Protein AF-A0A3D4I2W2-F1 (afdb_monomer)

Solvent-accessible surface area (backbone atoms only — not comparable to full-atom values): 3697 Å² total; per-residue (Å²): 131,77,67,66,62,59,51,52,52,52,51,51,54,59,61,48,50,61,62,60,68,47,47,62,58,53,50,50,54,40,52,53,16,51,54,36,46,26,65,92,79,27,58,84,86,37,73,58,22,52,50,14,46,49,52,34,52,53,53,50,52,52,62,78,72,106

Secondary structure (DSSP, 8-state):
--HHHHHHHHHHHHHHHHHHHHHHHHHHHHHHHHHHT-TTTS-TTSHHHHHHHHHHHHHHHHHHT-

pLDDT: mean 84.66, std 9.57, range [47.25, 93.19]

Radius of gyration: 18.55 Å; Cα contacts (8 Å, |Δi|>4): 39; chains: 1; bounding box: 42×15×51 Å

Foldseek 3Di:
DCVPVVVVVVVVVVVVVVVVVCVVVLVVLLVVLCQQLDCVNHPPPDPSNVVSVVSNVVSVVVVVVD

Sequence (66 aa):
MKK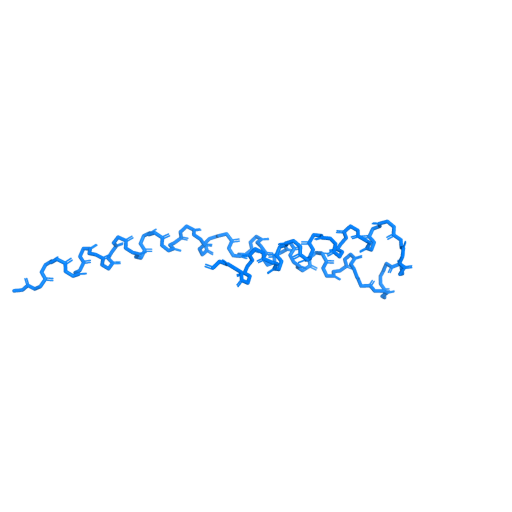GASKGLQSFSRALIVPILFLPIVGLLMALSAVMSNPSFVPKGSAVYMAGQFIYSTVSTIITNL

Structure (mmCIF, N/CA/C/O backbone):
data_AF-A0A3D4I2W2-F1
#
_entry.id   AF-A0A3D4I2W2-F1
#
loop_
_atom_site.group_PDB
_atom_site.id
_atom_site.type_symbol
_atom_site.label_atom_id
_atom_site.label_alt_id
_atom_site.label_comp_id
_atom_site.label_asym_id
_atom_site.label_entity_id
_atom_site.label_seq_id
_atom_site.pdbx_PDB_ins_code
_atom_site.Cartn_x
_atom_site.Cartn_y
_atom_site.Cartn_z
_atom_site.occupancy
_atom_site.B_iso_or_equiv
_atom_site.auth_seq_id
_atom_site.auth_comp_id
_atom_site.auth_asym_id
_atom_site.auth_atom_id
_atom_site.pdbx_PDB_model_num
ATOM 1 N N . MET A 1 1 ? -28.299 -2.247 35.275 1.00 47.25 1 MET A N 1
ATOM 2 C CA . MET A 1 1 ? -28.095 -2.572 33.839 1.00 47.25 1 MET A CA 1
ATOM 3 C C . MET A 1 1 ? -27.191 -1.519 33.201 1.00 47.25 1 MET A C 1
ATOM 5 O O . MET A 1 1 ? -27.498 -0.335 33.274 1.00 47.25 1 MET A O 1
ATOM 9 N N . LYS A 1 2 ? -26.056 -1.946 32.638 1.00 54.00 2 LYS A N 1
ATOM 10 C CA . LYS A 1 2 ? -24.897 -1.148 32.183 1.00 54.00 2 LYS A CA 1
ATOM 11 C C . LYS A 1 2 ? -25.204 -0.341 30.897 1.00 54.00 2 LYS A C 1
ATOM 13 O O . LYS A 1 2 ? -24.596 -0.565 29.858 1.00 54.00 2 LYS A O 1
ATOM 18 N N . LYS A 1 3 ? -26.182 0.576 30.935 1.00 54.59 3 LYS A N 1
ATOM 19 C CA . LYS A 1 3 ? -26.679 1.327 29.755 1.00 54.59 3 LYS A CA 1
ATOM 20 C C . LYS A 1 3 ? -25.624 2.236 29.091 1.00 54.59 3 LYS A C 1
ATOM 22 O O . LYS A 1 3 ? -25.728 2.497 27.898 1.00 54.59 3 LYS A O 1
ATOM 27 N N . GLY A 1 4 ? -24.605 2.692 29.827 1.00 60.41 4 GLY A N 1
ATOM 28 C CA . GLY A 1 4 ? -23.539 3.557 29.293 1.00 60.41 4 GLY A CA 1
ATOM 29 C C . GLY A 1 4 ? -22.537 2.838 28.378 1.00 60.41 4 GLY A C 1
ATOM 30 O O . GLY A 1 4 ? -22.167 3.370 27.336 1.00 60.41 4 GLY A O 1
ATOM 31 N N . ALA A 1 5 ? -22.161 1.597 28.709 1.00 64.38 5 ALA A N 1
ATOM 32 C CA . ALA A 1 5 ? -21.165 0.836 27.945 1.00 64.38 5 ALA A CA 1
ATOM 33 C C . ALA A 1 5 ? -21.666 0.444 26.540 1.00 64.38 5 ALA A C 1
ATOM 35 O O . ALA A 1 5 ? -20.913 0.508 25.574 1.00 64.38 5 ALA A O 1
ATOM 36 N N . SER A 1 6 ? -22.955 0.109 26.410 1.00 73.50 6 SER A N 1
ATOM 37 C CA . SER A 1 6 ? -23.569 -0.234 25.119 1.00 73.50 6 SER A CA 1
ATOM 38 C C . SER A 1 6 ? -23.644 0.957 24.156 1.00 73.50 6 SER A C 1
ATOM 40 O O . SER A 1 6 ? -23.486 0.765 22.954 1.00 73.50 6 SER A O 1
ATOM 42 N N . LYS A 1 7 ? -23.853 2.181 24.665 1.00 77.62 7 LYS A N 1
ATOM 43 C CA . LYS A 1 7 ? -23.852 3.404 23.844 1.00 77.62 7 LYS A CA 1
ATOM 44 C C . LYS A 1 7 ? -22.442 3.791 23.397 1.00 77.62 7 LYS A C 1
ATOM 46 O O . LYS A 1 7 ? -22.261 4.171 22.245 1.00 77.62 7 LYS A O 1
ATOM 51 N N . GLY A 1 8 ? -21.450 3.649 24.282 1.00 80.94 8 GLY A N 1
ATOM 52 C CA . 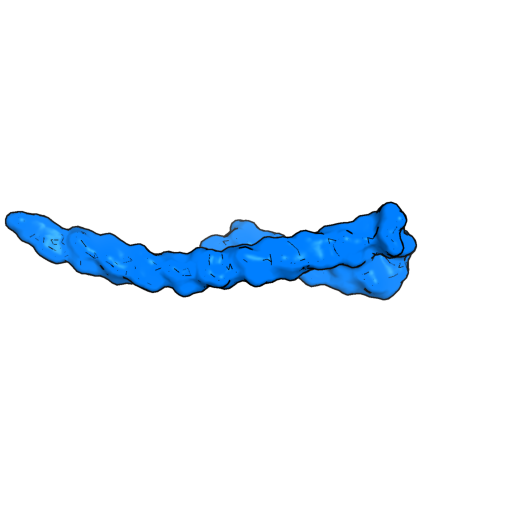GLY A 1 8 ? -20.042 3.866 23.936 1.00 80.94 8 GLY A CA 1
ATOM 53 C C . GLY A 1 8 ? -19.566 2.912 22.839 1.00 80.94 8 GLY A C 1
ATOM 54 O O . GLY A 1 8 ? -19.004 3.358 21.844 1.00 80.94 8 GLY A O 1
ATOM 55 N N . LEU A 1 9 ? -19.892 1.620 22.966 1.00 85.62 9 LEU A N 1
ATOM 56 C CA . LEU A 1 9 ? -19.571 0.616 21.951 1.00 85.62 9 LEU A CA 1
ATOM 57 C C . LEU A 1 9 ? -20.254 0.914 20.610 1.00 85.62 9 LEU A C 1
ATOM 59 O O . LEU A 1 9 ? -19.612 0.844 19.573 1.00 85.62 9 LEU A O 1
ATOM 63 N N . GLN A 1 10 ? -21.528 1.309 20.622 1.00 84.12 10 GLN A N 1
ATOM 64 C CA . GLN A 1 10 ? -22.257 1.645 19.398 1.00 84.12 10 GLN A CA 1
ATOM 65 C C . GLN A 1 10 ? -21.689 2.888 18.695 1.00 84.12 10 GLN A C 1
ATOM 67 O O . GLN A 1 10 ? -21.597 2.904 17.469 1.00 84.12 10 GLN A O 1
ATOM 72 N N . SER A 1 11 ? -21.276 3.909 19.455 1.00 85.12 11 SER A N 1
ATOM 73 C CA . SER A 1 11 ? -20.600 5.095 18.913 1.00 85.12 11 SER A CA 1
ATOM 74 C C . SER A 1 11 ? -19.250 4.734 18.288 1.00 85.12 11 SER A C 1
ATOM 76 O O . SER A 1 11 ? -18.959 5.134 17.163 1.00 85.12 11 SER A O 1
ATOM 78 N N . PHE A 1 12 ? -18.466 3.899 18.975 1.00 82.81 12 PHE A N 1
ATOM 79 C CA . PHE A 1 12 ? -17.193 3.387 18.473 1.00 82.81 12 PHE A CA 1
ATOM 80 C C . PHE A 1 12 ? -17.369 2.557 17.194 1.00 82.81 12 PHE A C 1
ATOM 82 O O . PHE A 1 12 ? -16.723 2.837 16.189 1.00 82.81 12 PHE A O 1
ATOM 89 N N . SER A 1 13 ? -18.305 1.603 17.171 1.00 84.25 13 SER A N 1
ATOM 90 C CA . SER A 1 13 ? -18.612 0.816 15.971 1.00 84.25 13 SER A CA 1
ATOM 91 C C . SER A 1 13 ? -19.036 1.699 14.796 1.00 84.25 13 SER A C 1
ATOM 93 O O . SER A 1 13 ? -18.632 1.448 13.666 1.00 84.25 13 SER A O 1
ATOM 95 N N . ARG A 1 14 ? -19.809 2.764 15.046 1.00 83.44 14 ARG A N 1
ATOM 96 C CA . ARG A 1 14 ? -20.220 3.710 14.000 1.00 83.44 14 ARG A CA 1
ATOM 97 C C . ARG A 1 14 ? -19.054 4.552 13.481 1.00 83.44 14 ARG A C 1
ATOM 99 O O . ARG A 1 14 ? -18.998 4.815 12.284 1.00 83.44 14 ARG A O 1
ATOM 106 N N . ALA A 1 15 ? -18.123 4.923 14.358 1.00 83.88 15 ALA A N 1
ATOM 107 C CA . ALA A 1 15 ? -16.895 5.621 13.991 1.00 83.88 15 ALA A CA 1
ATOM 108 C C . ALA A 1 15 ? -15.942 4.737 13.165 1.00 83.88 15 ALA A C 1
ATOM 110 O O . ALA A 1 15 ? -15.262 5.252 12.285 1.00 83.88 15 ALA A O 1
ATOM 111 N N . LEU A 1 16 ? -15.933 3.416 13.391 1.00 83.88 16 LEU A N 1
ATOM 112 C CA . LEU A 1 16 ? -15.091 2.467 12.650 1.00 83.88 16 LEU A CA 1
ATOM 113 C C . LEU A 1 16 ? -15.623 2.085 11.261 1.00 83.88 16 LEU A C 1
ATOM 115 O O . LEU A 1 16 ? -14.832 1.724 10.392 1.00 83.88 16 LEU A O 1
ATOM 119 N N . ILE A 1 17 ? -16.934 2.174 11.021 1.00 86.69 17 ILE A N 1
ATOM 120 C CA . ILE A 1 17 ? -17.524 1.829 9.714 1.00 86.69 17 ILE A CA 1
ATOM 121 C C . ILE A 1 17 ? -16.924 2.681 8.593 1.00 86.69 17 ILE A C 1
ATOM 123 O O . ILE A 1 17 ? -16.626 2.163 7.521 1.00 86.69 17 ILE A O 1
ATOM 1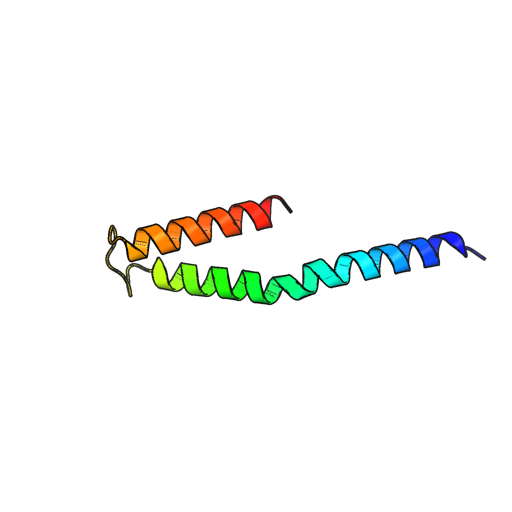27 N N . VAL A 1 18 ? -16.727 3.977 8.841 1.00 81.38 18 VAL A N 1
ATOM 128 C CA . VAL A 1 18 ? -16.250 4.915 7.820 1.00 81.38 18 VAL A CA 1
ATOM 129 C C . VAL A 1 18 ? -14.829 4.554 7.349 1.00 81.38 18 VAL A C 1
ATOM 131 O O . VAL A 1 18 ? -14.684 4.305 6.156 1.00 81.38 18 VAL A O 1
ATOM 134 N N . PRO A 1 19 ? -13.809 4.405 8.221 1.00 83.50 19 PRO A N 1
ATOM 135 C CA . PRO A 1 19 ? -12.480 3.922 7.829 1.00 83.50 19 PRO A CA 1
ATOM 136 C C . PRO A 1 19 ? -12.486 2.579 7.086 1.00 83.50 19 PRO A C 1
ATOM 138 O O . PRO A 1 19 ? -11.792 2.421 6.083 1.00 83.50 19 PRO A O 1
ATOM 141 N N . ILE A 1 20 ? -13.295 1.617 7.543 1.00 85.19 20 ILE A N 1
ATOM 142 C CA . ILE A 1 20 ? -13.357 0.272 6.948 1.00 85.19 20 ILE A CA 1
ATOM 143 C C . ILE A 1 20 ? -13.894 0.318 5.512 1.00 85.19 20 ILE A C 1
ATOM 145 O O . ILE A 1 20 ? -13.439 -0.442 4.661 1.00 85.19 20 ILE A O 1
ATOM 149 N N . LEU A 1 21 ? -14.817 1.231 5.204 1.00 85.81 21 LEU A N 1
ATOM 150 C CA . LEU A 1 21 ? -15.339 1.391 3.844 1.00 85.81 21 LEU A CA 1
ATOM 151 C C . LEU A 1 21 ? -14.303 1.966 2.862 1.00 85.81 21 LEU A C 1
ATOM 153 O O . LEU A 1 21 ? -14.439 1.751 1.659 1.00 85.81 21 LEU A O 1
ATOM 157 N N . PHE A 1 22 ? -13.254 2.642 3.345 1.00 84.75 22 PHE A N 1
ATOM 158 C CA . PHE A 1 22 ? -12.164 3.145 2.499 1.00 84.75 22 PHE A CA 1
ATOM 159 C C . PHE A 1 22 ? -11.051 2.117 2.258 1.00 84.75 22 PHE A C 1
ATOM 161 O O . PHE A 1 22 ? -10.308 2.247 1.282 1.00 84.75 22 PHE A O 1
ATOM 168 N N . LEU A 1 23 ? -10.959 1.066 3.080 1.00 87.81 23 LEU A N 1
ATOM 169 C CA . LEU A 1 23 ? -9.943 0.012 2.952 1.00 87.81 23 LEU A CA 1
ATOM 170 C C . LEU A 1 23 ? -9.872 -0.619 1.545 1.00 87.81 23 LEU A C 1
ATOM 172 O O . LEU A 1 23 ? -8.764 -0.770 1.030 1.00 87.81 23 LEU A O 1
ATOM 176 N N . PRO A 1 24 ? -10.995 -0.961 0.880 1.00 89.81 24 PRO A N 1
ATOM 177 C CA . PRO A 1 24 ? -10.964 -1.540 -0.464 1.00 89.81 24 PRO A CA 1
ATOM 178 C C . PRO A 1 24 ? -10.344 -0.608 -1.508 1.00 89.81 24 PRO A C 1
ATOM 180 O O . PRO A 1 24 ? -9.598 -1.054 -2.375 1.00 89.81 24 PRO A O 1
ATOM 183 N N . ILE A 1 25 ? -10.615 0.695 -1.409 1.00 90.00 25 ILE A N 1
ATOM 184 C CA . ILE A 1 25 ? -10.088 1.707 -2.335 1.00 90.00 25 ILE A CA 1
ATOM 185 C C . ILE A 1 25 ? -8.576 1.838 -2.146 1.00 90.00 25 ILE A C 1
ATOM 187 O O . ILE A 1 25 ? -7.819 1.863 -3.115 1.00 90.00 25 ILE A O 1
ATOM 191 N N . VAL A 1 26 ? -8.133 1.857 -0.890 1.00 89.25 26 VAL A N 1
ATOM 192 C CA . VAL A 1 26 ? -6.716 1.874 -0.525 1.00 89.25 26 VAL A CA 1
ATOM 193 C C . VAL A 1 26 ? -6.005 0.607 -1.017 1.00 89.25 26 VAL A C 1
ATOM 195 O O . VAL A 1 26 ? -4.930 0.693 -1.608 1.00 89.25 26 VAL A O 1
ATOM 198 N N . GLY A 1 27 ? -6.626 -0.564 -0.855 1.00 89.69 27 GLY A N 1
ATOM 199 C CA . GLY A 1 27 ? -6.104 -1.833 -1.363 1.00 89.69 27 GLY A CA 1
ATOM 200 C C . GLY A 1 27 ? -5.975 -1.857 -2.889 1.00 89.69 27 GLY A C 1
ATOM 201 O O . GLY A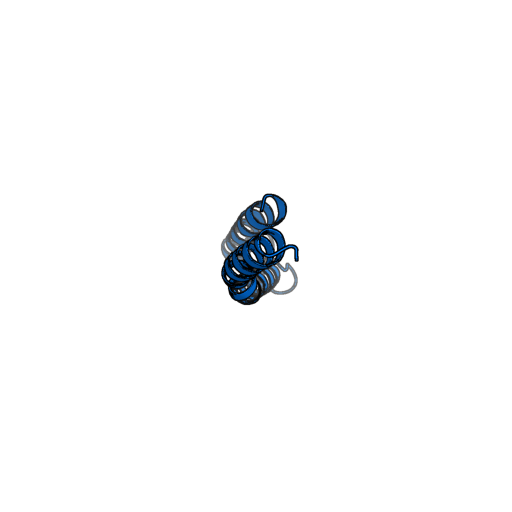 1 27 ? -4.956 -2.305 -3.412 1.00 89.69 27 GLY A O 1
ATOM 202 N N . LEU A 1 28 ? -6.959 -1.310 -3.610 1.00 93.19 28 LEU A N 1
ATOM 203 C CA . LEU A 1 28 ? -6.905 -1.170 -5.068 1.00 93.19 28 LEU A CA 1
ATOM 204 C C . LEU A 1 28 ? -5.790 -0.216 -5.511 1.00 93.19 28 LEU A C 1
ATOM 206 O O . LEU A 1 28 ? -5.033 -0.550 -6.420 1.00 93.19 28 LEU A O 1
ATOM 210 N N . LEU A 1 29 ? -5.636 0.934 -4.850 1.00 91.31 29 LEU A N 1
ATOM 211 C CA . LEU A 1 29 ? -4.542 1.872 -5.120 1.00 91.31 29 LEU A CA 1
ATOM 212 C C . LEU A 1 29 ? -3.167 1.228 -4.903 1.00 91.31 29 LEU A C 1
ATOM 214 O O . LEU A 1 29 ? -2.263 1.413 -5.722 1.00 91.31 29 LEU A O 1
ATOM 218 N N . MET A 1 30 ? -3.017 0.435 -3.841 1.00 90.31 30 MET A N 1
ATOM 219 C CA . MET A 1 30 ? -1.786 -0.304 -3.556 1.00 90.31 30 MET A CA 1
ATOM 220 C C . MET A 1 30 ? -1.506 -1.377 -4.609 1.00 90.31 30 MET A C 1
ATOM 222 O O . MET A 1 30 ? -0.382 -1.469 -5.096 1.00 90.31 30 MET A O 1
ATOM 226 N N . ALA A 1 31 ? -2.520 -2.144 -5.013 1.00 92.06 31 ALA A N 1
ATOM 227 C CA . ALA A 1 31 ? -2.383 -3.167 -6.047 1.00 92.06 31 ALA A CA 1
ATOM 228 C C . ALA A 1 31 ? -1.990 -2.562 -7.405 1.00 92.06 31 ALA A C 1
ATOM 230 O O . ALA A 1 31 ? -1.072 -3.052 -8.061 1.00 92.06 31 ALA A O 1
ATOM 231 N N . LEU A 1 32 ? -2.626 -1.458 -7.807 1.00 92.38 32 LEU A N 1
ATOM 232 C CA . LEU A 1 32 ? -2.279 -0.743 -9.039 1.00 92.38 32 LEU A CA 1
ATOM 233 C C . LEU A 1 32 ? -0.856 -0.178 -8.980 1.00 92.38 32 LEU A C 1
ATOM 235 O O . LEU A 1 32 ? -0.092 -0.313 -9.935 1.00 92.38 32 LEU A O 1
ATOM 239 N N . SER A 1 33 ? -0.466 0.394 -7.841 1.00 90.56 33 SER A N 1
ATOM 240 C CA . SER A 1 33 ? 0.892 0.906 -7.631 1.00 90.56 33 SER A CA 1
ATOM 241 C C . SER A 1 33 ? 1.942 -0.204 -7.665 1.00 90.56 33 SER A C 1
ATOM 243 O O . SER A 1 33 ? 3.019 -0.010 -8.230 1.00 90.56 33 SER A O 1
ATOM 245 N N . ALA A 1 34 ? 1.619 -1.392 -7.147 1.00 89.25 34 ALA A N 1
ATOM 246 C CA . ALA A 1 34 ? 2.470 -2.575 -7.229 1.00 89.25 34 ALA A CA 1
ATOM 247 C C . ALA A 1 34 ? 2.657 -3.057 -8.677 1.00 89.25 34 ALA A C 1
ATOM 249 O O . ALA A 1 34 ? 3.766 -3.421 -9.056 1.00 89.25 34 ALA A O 1
ATOM 250 N N . VAL A 1 35 ? 1.616 -3.004 -9.517 1.00 91.56 35 VAL A N 1
ATOM 251 C CA . VAL A 1 35 ? 1.731 -3.323 -10.9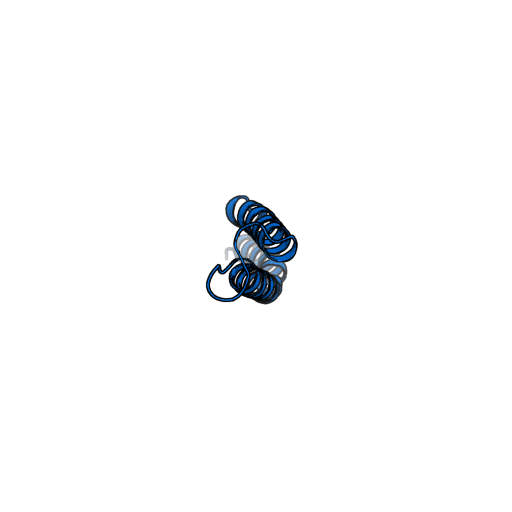54 1.00 91.56 35 VAL A CA 1
ATOM 252 C C . VAL A 1 35 ? 2.606 -2.294 -11.676 1.00 91.56 35 VAL A C 1
ATOM 254 O O . VAL A 1 35 ? 3.503 -2.672 -12.427 1.00 91.56 35 VAL A O 1
ATOM 257 N N . MET A 1 36 ? 2.401 -0.998 -11.411 1.00 89.00 36 MET A N 1
ATOM 258 C CA . MET A 1 36 ? 3.193 0.087 -12.015 1.00 89.00 36 MET A CA 1
ATOM 259 C C . MET A 1 36 ? 4.666 0.073 -11.590 1.00 89.00 36 MET A C 1
ATOM 261 O O . MET A 1 36 ? 5.528 0.545 -12.326 1.00 89.00 36 MET A O 1
ATOM 265 N N . SER A 1 37 ? 4.963 -0.469 -10.410 1.00 89.12 37 SER A N 1
ATOM 266 C CA . SER A 1 37 ? 6.320 -0.601 -9.874 1.00 89.12 37 SER A CA 1
ATOM 267 C C . SER A 1 37 ? 6.908 -2.005 -10.040 1.00 89.12 37 SER A C 1
ATOM 269 O O . SER A 1 37 ? 7.940 -2.322 -9.445 1.00 89.12 37 SER A O 1
ATOM 271 N N . ASN A 1 38 ? 6.289 -2.852 -10.865 1.00 90.75 38 ASN A N 1
ATOM 272 C CA . ASN A 1 38 ? 6.791 -4.190 -11.130 1.00 90.75 38 ASN A CA 1
ATOM 273 C C . ASN A 1 38 ? 7.755 -4.179 -12.335 1.00 90.75 38 ASN A C 1
ATOM 275 O O . ASN A 1 38 ? 7.329 -3.878 -13.453 1.00 90.75 38 ASN A O 1
ATOM 279 N N . PRO A 1 39 ? 9.030 -4.571 -12.150 1.00 88.00 39 PRO A N 1
ATOM 280 C CA . PRO A 1 39 ? 10.030 -4.579 -13.214 1.00 88.00 39 PRO A CA 1
ATOM 281 C C . PRO A 1 39 ? 9.732 -5.548 -14.368 1.00 88.00 39 PRO A C 1
ATOM 283 O O . PRO 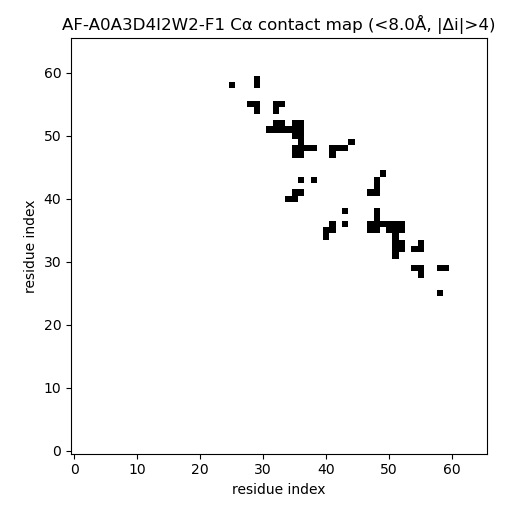A 1 39 ? 10.326 -5.412 -15.433 1.00 88.00 39 PRO A O 1
ATOM 286 N N . SER A 1 40 ? 8.831 -6.515 -14.171 1.00 89.44 40 SER A N 1
ATOM 287 C CA . SER A 1 40 ? 8.353 -7.416 -15.225 1.00 89.44 40 SER A CA 1
ATOM 288 C C . SER A 1 40 ? 7.413 -6.730 -16.220 1.00 89.44 40 SER A C 1
ATOM 290 O O . SER A 1 40 ? 7.309 -7.188 -17.353 1.00 89.44 40 SER A O 1
ATOM 292 N N . PHE A 1 41 ? 6.739 -5.648 -15.813 1.00 85.75 41 PHE A N 1
ATOM 293 C CA . PHE A 1 41 ? 5.783 -4.910 -16.649 1.00 85.75 41 PHE A CA 1
ATOM 294 C C . PHE A 1 41 ? 6.268 -3.504 -17.010 1.00 85.75 41 PHE A C 1
ATOM 296 O O . PHE A 1 41 ? 5.934 -2.991 -18.075 1.00 85.75 41 PHE A O 1
ATOM 303 N N . VAL A 1 42 ? 7.059 -2.878 -16.138 1.00 88.75 42 VAL A N 1
ATOM 304 C CA . VAL A 1 42 ? 7.528 -1.501 -16.291 1.00 88.75 42 VAL A CA 1
ATOM 305 C C . VAL A 1 42 ? 9.046 -1.454 -16.084 1.00 88.75 42 VAL A C 1
ATOM 307 O O . VAL A 1 42 ? 9.523 -1.875 -15.030 1.00 88.75 42 VAL A O 1
ATOM 310 N N . PRO A 1 43 ? 9.838 -0.919 -17.034 1.00 89.31 43 PRO A N 1
ATOM 311 C CA . PRO A 1 43 ? 11.290 -0.850 -16.894 1.00 89.31 43 PRO A CA 1
ATOM 312 C C . PRO A 1 43 ? 11.728 -0.119 -15.618 1.00 89.31 43 PRO A C 1
ATOM 314 O O . PRO A 1 43 ? 11.223 0.968 -15.301 1.00 89.31 43 PRO A O 1
ATOM 317 N N . LYS A 1 44 ? 12.708 -0.698 -14.910 1.00 84.25 44 LYS A N 1
ATOM 318 C CA . LYS A 1 44 ? 13.314 -0.095 -13.713 1.00 84.25 44 LYS A CA 1
ATOM 319 C C . LYS A 1 44 ? 13.897 1.277 -14.059 1.00 84.25 44 LYS A C 1
ATOM 321 O O . LYS A 1 44 ? 14.648 1.404 -15.019 1.00 84.25 44 LYS A O 1
ATOM 326 N N . GLY A 1 45 ? 13.551 2.291 -13.266 1.00 84.38 45 GLY A N 1
ATOM 327 C CA . GLY A 1 45 ? 14.018 3.671 -13.459 1.00 84.38 45 GLY A CA 1
ATOM 328 C C . GLY A 1 45 ? 13.188 4.511 -14.436 1.00 84.38 45 GLY A C 1
ATOM 329 O O . GLY A 1 45 ? 13.469 5.694 -14.602 1.00 84.38 45 GLY A O 1
ATOM 330 N N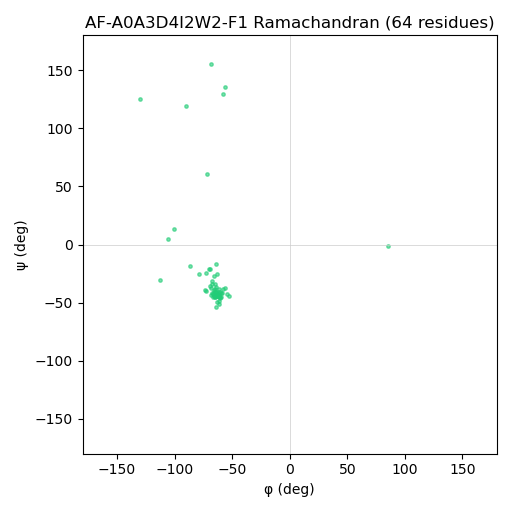 . SER A 1 46 ? 12.145 3.949 -15.056 1.00 87.94 46 SER A N 1
ATOM 331 C CA . SER A 1 46 ? 11.192 4.747 -15.836 1.00 87.94 46 SER A CA 1
ATOM 332 C C . SER A 1 46 ? 10.358 5.674 -14.939 1.00 87.94 46 SER A C 1
ATOM 334 O O . SER A 1 46 ? 10.138 5.397 -13.756 1.00 87.94 46 SER A O 1
ATOM 336 N N . ALA A 1 47 ? 9.842 6.769 -15.507 1.00 89.19 47 ALA A N 1
ATOM 337 C CA . ALA A 1 47 ? 8.988 7.714 -14.782 1.00 89.19 47 ALA A CA 1
ATOM 338 C C . ALA A 1 47 ? 7.749 7.035 -14.164 1.00 89.19 47 ALA A C 1
ATOM 340 O O . ALA A 1 47 ? 7.373 7.343 -13.036 1.00 89.19 47 ALA A O 1
ATOM 341 N N . VAL A 1 48 ? 7.166 6.057 -14.868 1.00 89.62 48 VAL A N 1
ATOM 342 C CA . VAL A 1 48 ? 6.011 5.276 -14.395 1.00 89.62 48 VAL A CA 1
ATOM 343 C C . VAL A 1 48 ? 6.388 4.389 -13.204 1.00 89.62 48 VAL A C 1
ATOM 345 O O . VAL A 1 48 ? 5.653 4.348 -12.220 1.00 89.62 48 VAL A O 1
ATOM 348 N N . TYR A 1 49 ? 7.561 3.749 -13.244 1.00 92.44 49 TYR A N 1
ATOM 349 C CA . TYR A 1 49 ? 8.076 2.952 -12.128 1.00 92.44 49 TYR A CA 1
ATOM 350 C C . TYR A 1 49 ? 8.269 3.803 -10.865 1.00 92.44 49 TYR A C 1
ATOM 352 O O . TYR A 1 49 ? 7.864 3.404 -9.773 1.00 92.44 49 TYR A O 1
ATOM 360 N N . MET A 1 50 ? 8.857 4.995 -11.015 1.00 91.50 50 MET A N 1
ATOM 361 C CA . MET A 1 50 ? 9.069 5.924 -9.899 1.00 91.50 50 MET A CA 1
ATOM 362 C C . MET A 1 50 ? 7.747 6.457 -9.336 1.00 91.50 50 MET A C 1
ATOM 364 O O . MET A 1 50 ? 7.592 6.517 -8.119 1.00 91.50 50 MET A O 1
ATOM 368 N N . ALA A 1 51 ? 6.777 6.782 -10.195 1.00 91.00 51 ALA A N 1
ATOM 369 C CA . ALA A 1 51 ? 5.445 7.207 -9.770 1.00 91.00 51 ALA A CA 1
ATOM 370 C C . ALA A 1 51 ? 4.707 6.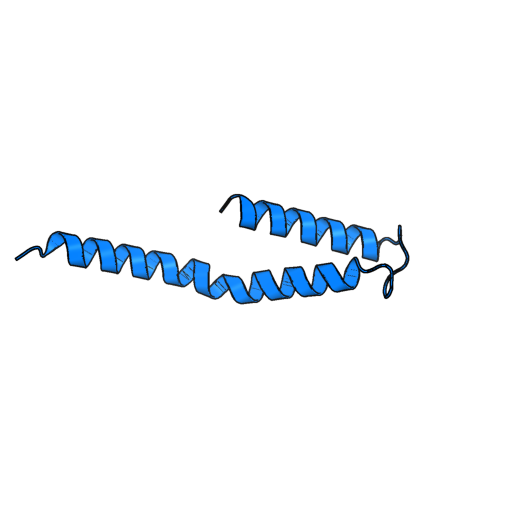097 -9.001 1.00 91.00 51 ALA A C 1
ATOM 372 O O . ALA A 1 51 ? 4.149 6.354 -7.936 1.00 91.00 51 ALA A O 1
ATOM 373 N N . GLY A 1 52 ? 4.761 4.851 -9.487 1.00 90.44 52 GLY A N 1
ATOM 374 C CA . GLY A 1 52 ? 4.185 3.696 -8.794 1.00 90.44 52 GLY A CA 1
ATOM 375 C C . GLY A 1 52 ? 4.817 3.455 -7.421 1.00 90.44 52 GLY A C 1
ATOM 376 O O . GLY A 1 52 ? 4.102 3.257 -6.442 1.00 90.44 52 GLY A O 1
ATOM 377 N N . GLN A 1 53 ? 6.146 3.549 -7.321 1.00 91.38 53 GLN A N 1
ATOM 378 C CA . GLN A 1 53 ? 6.865 3.445 -6.044 1.00 91.38 53 GLN A CA 1
ATOM 379 C C . GLN A 1 53 ? 6.518 4.582 -5.076 1.00 91.38 53 GLN A C 1
ATOM 381 O O . GLN A 1 53 ? 6.334 4.340 -3.885 1.00 91.38 53 GLN A O 1
ATOM 386 N N . PHE A 1 54 ? 6.389 5.813 -5.576 1.00 92.62 54 PHE A N 1
ATOM 387 C CA . PHE A 1 54 ? 6.005 6.961 -4.761 1.00 92.62 54 PHE A CA 1
ATOM 388 C C . PHE A 1 54 ? 4.612 6.771 -4.151 1.00 92.62 54 PHE A C 1
ATOM 390 O O . PHE A 1 54 ? 4.463 6.856 -2.935 1.00 92.62 54 PHE A O 1
ATOM 397 N N . ILE A 1 55 ? 3.615 6.427 -4.974 1.00 91.25 55 ILE A N 1
ATOM 398 C CA . ILE A 1 55 ? 2.238 6.207 -4.511 1.00 91.25 55 ILE A CA 1
ATOM 399 C C . ILE A 1 55 ? 2.191 5.047 -3.508 1.00 91.25 55 ILE A C 1
ATOM 401 O O . ILE A 1 55 ? 1.591 5.188 -2.443 1.00 91.25 55 ILE A O 1
ATOM 405 N N . TYR A 1 56 ? 2.869 3.933 -3.803 1.00 91.12 56 TYR A N 1
ATOM 406 C CA . TYR A 1 56 ? 2.945 2.785 -2.898 1.00 91.12 56 TYR A CA 1
ATOM 407 C C . TYR A 1 56 ? 3.566 3.161 -1.543 1.00 91.12 56 TYR A C 1
ATOM 409 O O . TYR A 1 56 ? 3.021 2.821 -0.496 1.00 91.12 56 TYR A O 1
ATOM 417 N N . SER A 1 57 ? 4.672 3.909 -1.548 1.00 90.19 57 SER A N 1
ATOM 418 C CA . SER A 1 57 ? 5.358 4.359 -0.332 1.00 90.19 57 SER A CA 1
ATOM 419 C C . SER A 1 57 ? 4.500 5.314 0.505 1.00 90.19 57 SER A C 1
ATOM 421 O O . SER A 1 57 ? 4.368 5.136 1.719 1.00 90.19 57 SER A O 1
ATOM 423 N N . THR A 1 58 ? 3.850 6.294 -0.131 1.00 90.31 58 THR A N 1
ATOM 424 C CA . THR A 1 58 ? 2.962 7.243 0.553 1.00 90.31 58 THR A CA 1
ATOM 425 C C . THR A 1 58 ? 1.767 6.534 1.179 1.00 90.31 58 THR A C 1
ATOM 427 O O . THR A 1 58 ? 1.491 6.718 2.364 1.00 90.31 58 THR A O 1
ATOM 430 N N . VAL A 1 59 ? 1.076 5.690 0.411 1.00 88.56 59 VAL A N 1
ATOM 431 C CA . VAL A 1 59 ? -0.110 4.975 0.891 1.00 88.56 59 VAL A CA 1
ATOM 432 C C . VAL A 1 59 ? 0.269 3.965 1.975 1.00 88.56 59 VAL A C 1
ATOM 434 O O . VAL A 1 59 ? -0.388 3.920 3.012 1.00 88.56 59 VAL A O 1
ATOM 437 N N . SER A 1 60 ? 1.370 3.226 1.809 1.00 87.19 60 SER A N 1
ATOM 438 C CA . SER A 1 60 ? 1.874 2.319 2.846 1.00 87.19 60 SER A CA 1
ATOM 439 C C . SER A 1 60 ? 2.219 3.056 4.138 1.00 87.19 60 SER A C 1
ATOM 441 O O . SER A 1 60 ? 1.910 2.556 5.214 1.00 87.19 60 SER A O 1
ATOM 443 N N . THR A 1 61 ? 2.832 4.238 4.056 1.00 89.25 61 THR A N 1
ATOM 444 C CA . THR A 1 61 ? 3.172 5.037 5.242 1.00 89.25 61 THR A CA 1
ATOM 445 C C . THR A 1 61 ? 1.915 5.485 5.979 1.00 89.25 61 THR A C 1
ATOM 447 O O . THR A 1 61 ? 1.873 5.415 7.203 1.00 89.25 61 THR A O 1
ATOM 450 N N . ILE A 1 62 ? 0.875 5.898 5.254 1.00 85.62 62 ILE A N 1
ATOM 451 C CA . ILE A 1 62 ? -0.394 6.312 5.862 1.00 85.62 62 ILE A CA 1
ATOM 452 C C . ILE A 1 62 ? -1.072 5.129 6.565 1.00 85.62 62 ILE A C 1
ATOM 454 O O . ILE A 1 62 ? -1.497 5.283 7.700 1.00 85.62 62 ILE A O 1
ATOM 458 N N . ILE A 1 63 ? -1.130 3.948 5.936 1.00 83.81 63 ILE A N 1
ATOM 459 C CA . ILE A 1 63 ? -1.747 2.748 6.536 1.00 83.81 63 ILE A CA 1
ATOM 460 C C . ILE A 1 63 ? -0.991 2.284 7.780 1.00 83.81 63 ILE A C 1
ATOM 462 O O . ILE A 1 63 ? -1.615 1.939 8.774 1.00 83.81 63 ILE A O 1
ATOM 466 N N . THR A 1 64 ? 0.340 2.261 7.735 1.00 81.06 64 THR A N 1
ATOM 467 C CA . THR A 1 64 ? 1.150 1.774 8.861 1.00 81.06 64 THR A CA 1
ATOM 468 C C . THR A 1 64 ? 1.116 2.723 10.066 1.00 81.06 64 THR A C 1
ATOM 470 O O . THR A 1 64 ? 1.407 2.290 11.177 1.00 81.06 64 THR A O 1
ATOM 473 N N . ASN A 1 65 ? 0.775 4.002 9.862 1.00 78.44 65 ASN A N 1
ATOM 474 C CA . ASN A 1 65 ? 0.677 5.014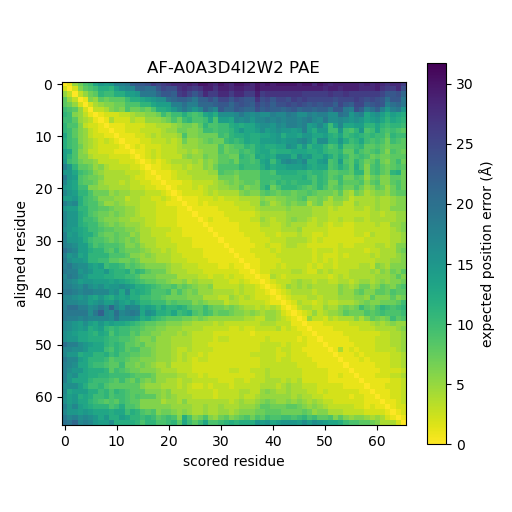 10.923 1.00 78.44 65 ASN A CA 1
ATOM 475 C C . ASN A 1 65 ? -0.776 5.393 11.292 1.00 78.44 65 ASN A C 1
ATOM 477 O O . ASN A 1 65 ? -0.967 6.320 12.081 1.00 78.44 65 ASN A O 1
ATOM 481 N N . LEU A 1 66 ? -1.775 4.719 10.711 1.00 65.25 66 LEU A N 1
ATOM 482 C CA . LEU A 1 66 ? -3.192 4.795 11.099 1.00 65.25 66 LEU A CA 1
ATOM 483 C C . LEU A 1 66 ? -3.458 3.928 12.336 1.00 65.25 66 LEU A C 1
ATOM 485 O O . LEU A 1 66 ? -4.283 4.367 13.169 1.00 65.25 66 LEU A O 1
#

Mean predicted aligned error: 7.66 Å